Protein AF-A0A2H1EGK4-F1 (afdb_monomer_lite)

Organism: NCBI:txid1499975

Sequence (117 aa):
MVNEVEWVYFETDTTNYYWQDKEISVTVYGTIRSGMDGPIDIILTGPIGDANPAHQPRSDRPVNAVLSRCEFPEVGCFKQVIRMQKSSWPYDGKYQLTAKYGGVESKPIWFYVDTNS

Secondary structure (DSSP, 8-state):
-----EEEEEEES-SEEE-BTTEEEEEEEEEEE-SS-EEEEEEEEEEES-S-GGG--EEPPPEEEEEEE-SSTTEEEEEEEEEEETTTS-S-EEEEEEEEETTEEPPPEEEEEES--

Radius of gyration: 15.32 Å; chains: 1; bounding box: 33×26×43 Å

pLDDT: mean 86.18, std 10.37, range [47.84, 96.44]

Structure (mmCIF, N/CA/C/O backbone):
data_AF-A0A2H1EGK4-F1
#
_entry.id   AF-A0A2H1EGK4-F1
#
loop_
_atom_site.group_PDB
_atom_site.id
_atom_site.type_symbol
_atom_site.label_atom_id
_atom_site.label_alt_id
_atom_site.label_comp_id
_atom_site.label_asym_id
_atom_site.label_entity_id
_atom_site.label_seq_id
_atom_site.pdbx_PDB_ins_code
_atom_site.Cartn_x
_atom_site.Cartn_y
_atom_site.Cartn_z
_atom_site.occupancy
_atom_site.B_iso_or_equiv
_atom_site.auth_seq_id
_atom_site.auth_comp_id
_atom_site.auth_asym_id
_atom_site.auth_atom_id
_atom_site.pdbx_PDB_model_num
ATOM 1 N N . MET A 1 1 ? -17.437 10.778 25.145 1.00 47.84 1 MET A N 1
ATOM 2 C CA . MET A 1 1 ? -16.008 10.635 24.805 1.00 47.84 1 MET A CA 1
ATOM 3 C C . MET A 1 1 ? -15.923 10.657 23.296 1.00 47.84 1 MET A C 1
ATOM 5 O O . MET A 1 1 ? -16.704 9.957 22.666 1.00 47.84 1 MET A O 1
ATOM 9 N N . VAL A 1 2 ? -15.093 11.526 22.723 1.00 50.00 2 VAL A N 1
ATOM 10 C CA . VAL A 1 2 ? -14.804 11.468 21.287 1.00 50.00 2 VAL A CA 1
ATOM 11 C C . VAL A 1 2 ? -13.919 10.239 21.112 1.00 50.00 2 VAL A C 1
ATOM 13 O O . VAL A 1 2 ? -12.865 10.182 21.736 1.00 50.00 2 VAL A O 1
ATOM 16 N N . ASN A 1 3 ? -14.376 9.230 20.369 1.00 62.41 3 ASN A N 1
ATOM 17 C CA . ASN A 1 3 ? -13.499 8.129 19.979 1.00 62.41 3 ASN A CA 1
ATOM 18 C C . ASN A 1 3 ? -12.451 8.736 19.047 1.00 62.41 3 ASN A C 1
ATOM 20 O O . ASN A 1 3 ? -12.769 9.106 17.917 1.00 62.41 3 ASN A O 1
ATOM 24 N N . GLU A 1 4 ? -11.247 8.953 19.564 1.00 79.75 4 GLU A N 1
ATOM 25 C CA . GLU A 1 4 ? -10.148 9.500 18.782 1.00 79.75 4 GLU A CA 1
ATOM 26 C C . GLU A 1 4 ? -9.801 8.504 17.673 1.00 79.75 4 GLU A C 1
ATOM 28 O O . GLU A 1 4 ? -9.613 7.313 17.928 1.00 79.75 4 GLU A O 1
ATOM 33 N N . VAL A 1 5 ? -9.808 8.992 16.432 1.00 88.38 5 VAL A N 1
ATOM 34 C CA . VAL A 1 5 ? -9.451 8.188 15.268 1.00 88.38 5 VAL A CA 1
ATOM 35 C C . VAL A 1 5 ? -7.933 8.189 15.146 1.00 88.38 5 VAL A C 1
ATOM 37 O O . VAL A 1 5 ? -7.348 9.225 14.838 1.00 88.38 5 VAL A O 1
ATOM 40 N N . GLU A 1 6 ? -7.299 7.042 15.374 1.00 92.00 6 GLU A N 1
ATOM 41 C CA . GLU A 1 6 ? -5.838 6.919 15.410 1.00 92.00 6 GLU A CA 1
ATOM 42 C C . GLU A 1 6 ? -5.367 5.667 14.664 1.00 92.00 6 GLU A C 1
ATOM 44 O O . GLU A 1 6 ? -5.812 4.550 14.941 1.00 92.00 6 GLU A O 1
ATOM 49 N N . TRP A 1 7 ? -4.427 5.839 13.735 1.00 93.06 7 TRP A N 1
ATOM 50 C CA . TRP A 1 7 ? -3.754 4.722 13.075 1.00 93.06 7 TRP A CA 1
ATOM 51 C C . TRP A 1 7 ? -2.827 3.998 14.050 1.00 93.06 7 TRP A C 1
ATOM 53 O O . TRP A 1 7 ? -1.879 4.586 14.564 1.00 93.06 7 TRP A O 1
ATOM 63 N N . VAL A 1 8 ? -3.075 2.705 14.257 1.00 92.38 8 VAL A N 1
ATOM 64 C CA . VAL A 1 8 ? -2.227 1.838 15.087 1.00 92.38 8 VAL A CA 1
ATOM 65 C C . VAL A 1 8 ? -1.083 1.277 14.250 1.00 92.38 8 VAL A C 1
ATOM 67 O O . VAL A 1 8 ? 0.074 1.353 14.655 1.00 92.38 8 VAL A O 1
ATOM 70 N N . TYR A 1 9 ? -1.401 0.745 13.067 1.00 92.56 9 TYR A N 1
ATOM 71 C CA . TYR A 1 9 ? -0.410 0.313 12.083 1.00 92.56 9 TYR A CA 1
ATOM 72 C C . TYR A 1 9 ? -0.978 0.381 10.660 1.00 92.56 9 TYR A C 1
ATOM 74 O O . TYR A 1 9 ? -2.191 0.300 10.455 1.00 92.56 9 TYR A O 1
ATOM 82 N N . PHE A 1 10 ? -0.091 0.511 9.677 1.00 96.25 10 PHE A N 1
ATOM 83 C CA . PHE A 1 10 ? -0.384 0.365 8.254 1.00 96.25 10 PHE A CA 1
ATOM 84 C C . PHE A 1 10 ? 0.885 -0.139 7.567 1.00 96.25 10 PHE A C 1
ATOM 86 O O . PHE A 1 10 ? 1.911 0.522 7.689 1.00 96.25 10 PHE A O 1
ATOM 93 N N . GLU A 1 11 ? 0.838 -1.303 6.919 1.00 96.44 11 GLU A N 1
ATOM 94 C CA . GLU A 1 11 ? 2.011 -1.992 6.355 1.00 96.44 11 GLU A CA 1
ATOM 95 C C . GLU A 1 11 ? 1.654 -2.829 5.116 1.00 96.44 11 GLU A C 1
ATOM 97 O O . GLU A 1 11 ? 0.483 -3.021 4.780 1.00 96.44 11 GLU A O 1
ATOM 102 N N . THR A 1 12 ? 2.683 -3.337 4.439 1.00 96.38 12 THR A N 1
ATOM 103 C CA . THR A 1 12 ? 2.597 -4.294 3.329 1.00 96.38 12 THR A CA 1
ATOM 104 C C . THR A 1 12 ? 3.081 -5.687 3.741 1.00 96.38 12 THR A C 1
ATOM 106 O O . THR A 1 12 ? 3.808 -5.822 4.720 1.00 96.38 12 THR A O 1
ATOM 109 N N . ASP A 1 13 ? 2.734 -6.735 2.985 1.00 95.31 13 ASP A N 1
ATOM 110 C CA . ASP A 1 13 ? 3.240 -8.101 3.215 1.00 95.31 13 ASP A CA 1
ATOM 111 C C . ASP A 1 13 ? 4.757 -8.242 3.014 1.00 95.31 13 ASP A C 1
ATOM 113 O O . ASP A 1 13 ? 5.399 -9.042 3.693 1.00 95.31 13 ASP A O 1
ATOM 117 N N . THR A 1 14 ? 5.342 -7.455 2.112 1.00 94.44 14 THR A N 1
ATOM 118 C CA . THR A 1 14 ? 6.796 -7.349 1.919 1.00 94.44 14 THR A CA 1
ATOM 119 C C . THR A 1 14 ? 7.195 -5.910 1.593 1.00 94.44 14 THR A C 1
ATOM 121 O O . THR A 1 14 ? 6.358 -5.081 1.224 1.00 94.44 14 THR A O 1
ATOM 124 N N . THR A 1 15 ? 8.482 -5.595 1.740 1.00 94.25 15 THR A N 1
ATOM 125 C CA . THR A 1 15 ? 9.076 -4.311 1.337 1.00 94.25 15 THR A CA 1
ATOM 126 C C . THR A 1 15 ? 9.670 -4.343 -0.068 1.00 94.25 15 THR A C 1
ATOM 128 O O . THR A 1 15 ? 9.966 -3.280 -0.607 1.00 94.25 15 THR A O 1
ATOM 131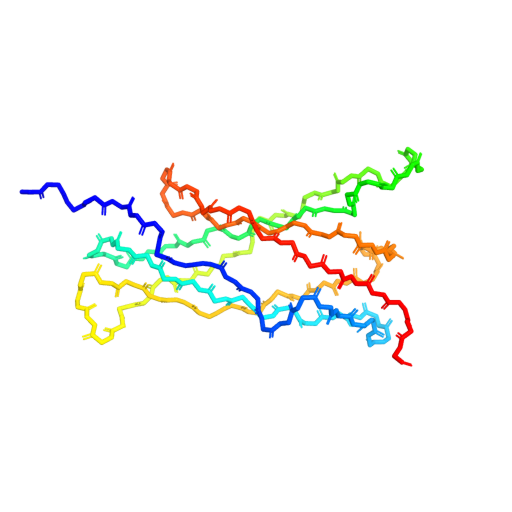 N N . ASN A 1 16 ? 9.819 -5.526 -0.672 1.00 94.94 16 ASN A N 1
ATOM 132 C CA . ASN A 1 16 ? 10.360 -5.705 -2.020 1.00 94.94 16 ASN A CA 1
ATOM 133 C C . ASN A 1 16 ? 9.447 -6.629 -2.831 1.00 94.94 16 ASN A C 1
ATOM 135 O O . ASN A 1 16 ? 9.131 -7.735 -2.386 1.00 94.94 16 ASN A O 1
ATOM 139 N N . TYR A 1 17 ? 9.052 -6.167 -4.014 1.00 93.19 17 TYR A N 1
ATOM 140 C CA . TYR A 1 17 ? 8.243 -6.894 -4.986 1.00 93.19 17 TYR A CA 1
ATOM 141 C C . TYR A 1 17 ? 9.009 -7.035 -6.291 1.00 93.19 17 TYR A C 1
ATOM 143 O O . TYR A 1 17 ? 9.843 -6.201 -6.635 1.00 93.19 17 TYR A O 1
ATOM 15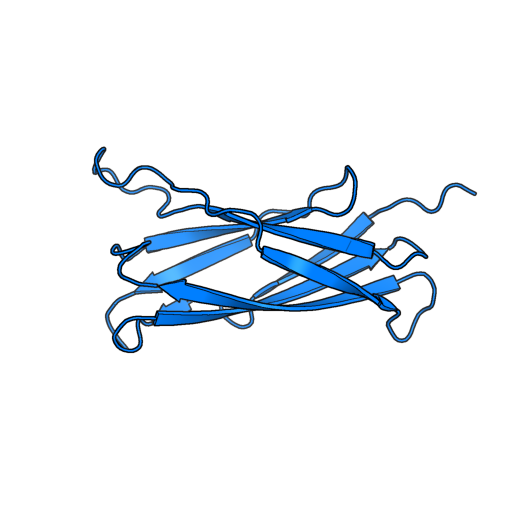1 N N . TYR A 1 18 ? 8.650 -8.061 -7.050 1.00 90.94 18 TYR A N 1
ATOM 152 C CA . TYR A 1 18 ? 9.233 -8.322 -8.355 1.00 90.94 18 TYR A CA 1
ATOM 153 C C . TYR A 1 18 ? 8.128 -8.401 -9.389 1.00 90.94 18 TYR A C 1
ATOM 155 O O . TYR A 1 18 ? 7.131 -9.090 -9.160 1.00 90.94 18 TYR A O 1
ATOM 163 N N . TRP A 1 19 ? 8.294 -7.707 -10.514 1.00 88.12 19 TRP A N 1
ATOM 164 C CA . TRP A 1 19 ? 7.344 -7.794 -11.620 1.00 88.12 19 TRP A CA 1
ATOM 165 C C . TRP A 1 19 ? 7.175 -9.246 -12.078 1.00 88.12 19 TRP A C 1
ATOM 167 O O . TRP A 1 19 ? 8.107 -9.848 -12.604 1.00 88.12 19 TRP A O 1
ATOM 177 N N . GLN A 1 20 ? 5.965 -9.787 -11.926 1.00 78.69 20 GLN A N 1
ATOM 178 C CA . GLN A 1 20 ? 5.574 -11.075 -12.493 1.00 78.69 20 GLN A CA 1
ATOM 179 C C . GLN A 1 20 ? 4.859 -10.787 -13.817 1.00 78.69 20 GLN A C 1
ATOM 181 O O . GLN A 1 20 ? 3.676 -10.448 -13.859 1.00 78.69 20 GLN A O 1
ATOM 186 N N . ASP A 1 21 ? 5.613 -10.820 -14.915 1.00 83.19 21 ASP A N 1
ATOM 187 C CA . ASP A 1 21 ? 5.168 -10.416 -16.253 1.00 83.19 21 ASP A CA 1
ATOM 188 C C . ASP A 1 21 ? 4.678 -8.955 -16.338 1.00 83.19 21 ASP A C 1
ATOM 190 O O . ASP A 1 21 ? 5.463 -8.023 -16.546 1.00 83.19 21 ASP A O 1
ATOM 194 N N . LYS A 1 22 ? 3.357 -8.759 -16.244 1.00 88.75 22 LYS A N 1
ATOM 195 C CA . LYS A 1 22 ? 2.663 -7.484 -16.478 1.00 88.75 22 LYS A CA 1
ATOM 196 C C . LYS A 1 22 ? 2.108 -6.862 -15.204 1.00 88.75 22 LYS A C 1
ATOM 198 O O . LYS A 1 22 ? 1.687 -5.708 -15.263 1.00 88.75 22 LYS A O 1
ATOM 203 N N . GLU A 1 23 ? 2.098 -7.577 -14.082 1.00 91.12 23 GLU A N 1
ATOM 204 C CA . GLU A 1 23 ? 1.520 -7.075 -12.839 1.00 91.12 23 GLU A CA 1
ATOM 205 C C . GLU A 1 23 ? 2.267 -7.544 -11.587 1.00 91.12 23 GLU A C 1
ATOM 207 O O . GLU A 1 23 ? 3.012 -8.521 -11.604 1.00 91.12 23 GLU A O 1
ATOM 212 N N . ILE A 1 24 ? 2.050 -6.827 -10.487 1.00 92.31 24 ILE A N 1
ATOM 213 C CA . ILE A 1 24 ? 2.325 -7.311 -9.133 1.00 92.31 24 ILE A CA 1
ATOM 214 C C . ILE A 1 24 ? 1.078 -7.152 -8.272 1.00 92.31 24 ILE A C 1
ATOM 216 O O . ILE A 1 24 ? 0.231 -6.288 -8.523 1.00 92.31 24 ILE A O 1
ATOM 220 N N . SER A 1 25 ? 0.988 -7.974 -7.231 1.00 93.06 25 SER A N 1
ATOM 221 C CA . SER A 1 25 ? -0.013 -7.838 -6.176 1.00 93.06 25 SER A CA 1
ATOM 222 C C . SER A 1 25 ? 0.672 -7.406 -4.888 1.00 93.06 25 SER A C 1
ATOM 224 O O . SER A 1 25 ? 1.483 -8.146 -4.343 1.00 93.06 25 SER A O 1
ATOM 226 N N . VAL A 1 26 ? 0.328 -6.214 -4.412 1.00 93.69 26 VAL A N 1
ATOM 227 C CA . VAL A 1 26 ? 0.792 -5.651 -3.142 1.00 93.69 26 VAL A CA 1
ATOM 228 C C . VAL A 1 26 ? -0.316 -5.852 -2.120 1.00 93.69 26 VAL A C 1
ATOM 230 O O . VAL A 1 26 ? -1.423 -5.339 -2.306 1.00 93.69 26 VAL A O 1
ATOM 233 N N . THR A 1 27 ? -0.060 -6.609 -1.055 1.00 96.06 27 THR A N 1
ATOM 234 C CA . THR A 1 27 ? -1.057 -6.804 -0.000 1.00 96.06 27 THR A CA 1
ATOM 235 C C . THR A 1 27 ? -0.796 -5.817 1.119 1.00 96.06 27 THR A C 1
ATOM 237 O O . THR A 1 27 ? 0.262 -5.828 1.735 1.00 96.06 27 THR A O 1
ATOM 240 N N . VAL A 1 28 ? -1.779 -4.976 1.411 1.00 96.12 28 VAL A N 1
ATOM 241 C CA . VAL A 1 28 ? -1.718 -3.998 2.496 1.00 96.12 28 VAL A CA 1
ATOM 242 C C . VAL A 1 28 ? -2.630 -4.400 3.643 1.00 96.12 28 VAL A C 1
ATOM 244 O O . VAL A 1 28 ? -3.730 -4.926 3.441 1.00 96.12 28 VAL A O 1
ATOM 247 N N . TYR A 1 29 ? -2.170 -4.102 4.848 1.00 95.50 29 TYR A N 1
ATOM 248 C CA . TYR A 1 29 ? -2.876 -4.328 6.098 1.00 95.50 29 TYR A CA 1
ATOM 249 C C . TYR A 1 29 ? -2.869 -3.039 6.895 1.00 95.50 29 TYR A C 1
ATOM 251 O O . TYR A 1 29 ? -1.887 -2.296 6.887 1.00 95.50 29 TYR A O 1
ATOM 259 N N . GLY A 1 30 ? -3.939 -2.790 7.631 1.00 95.06 30 GLY A N 1
ATOM 260 C CA . GLY A 1 30 ? -3.949 -1.682 8.564 1.00 95.06 30 GLY A CA 1
ATOM 261 C C . GLY A 1 30 ? -4.910 -1.913 9.703 1.00 95.06 30 GLY A C 1
ATOM 262 O O . GLY A 1 30 ? -5.923 -2.603 9.560 1.00 95.06 30 GLY A O 1
ATOM 263 N N . THR A 1 31 ? -4.585 -1.286 10.824 1.00 94.00 31 THR A N 1
ATOM 264 C CA . THR A 1 31 ? -5.440 -1.219 11.998 1.00 94.00 31 THR A CA 1
ATOM 265 C C . THR A 1 31 ? -5.547 0.209 12.486 1.00 94.00 31 THR A C 1
ATOM 267 O O . THR A 1 31 ? -4.561 0.945 12.565 1.00 94.00 31 THR A O 1
ATOM 270 N N . ILE A 1 32 ? -6.768 0.579 12.847 1.00 93.00 32 ILE A N 1
ATOM 271 C CA . ILE A 1 32 ? -7.131 1.916 13.287 1.00 93.00 32 ILE A CA 1
ATOM 272 C C . ILE A 1 32 ? -8.043 1.812 14.509 1.00 93.00 32 ILE A C 1
ATOM 274 O O . ILE A 1 32 ? -8.939 0.968 14.570 1.00 93.00 32 ILE A O 1
ATOM 278 N N . ARG A 1 33 ? -7.824 2.676 15.495 1.00 91.81 33 ARG A N 1
ATOM 279 C CA . ARG A 1 33 ? -8.799 2.942 16.552 1.00 91.81 33 ARG A CA 1
ATOM 280 C C . ARG A 1 33 ? -9.825 3.897 15.971 1.00 91.81 33 ARG A C 1
ATOM 282 O O . ARG A 1 33 ? -9.461 4.995 15.582 1.00 91.81 33 ARG A O 1
ATOM 289 N N . SER A 1 34 ? -11.079 3.481 15.850 1.00 85.25 34 SER A N 1
ATOM 290 C CA . SER A 1 34 ? -12.163 4.347 15.347 1.00 85.25 34 SER A CA 1
ATOM 291 C C . SER A 1 34 ? -13.510 4.062 16.018 1.00 85.25 34 SER A C 1
ATOM 293 O O . SER A 1 34 ? -14.393 4.921 16.020 1.00 85.25 34 SER A O 1
ATOM 295 N N . GLY A 1 35 ? -13.692 2.855 16.573 1.00 75.69 35 GLY A N 1
ATOM 296 C CA . GLY A 1 35 ? -14.971 2.363 17.095 1.00 75.69 35 GLY A CA 1
ATOM 297 C C . GLY A 1 35 ? -16.099 2.251 16.059 1.00 75.69 35 GLY A C 1
ATOM 298 O O . GLY A 1 35 ? -17.246 2.008 16.440 1.00 75.69 35 GLY A O 1
ATOM 299 N N . MET A 1 36 ? -15.809 2.448 14.769 1.00 77.19 36 MET A N 1
ATOM 300 C CA . MET A 1 36 ? -16.789 2.473 13.679 1.00 77.19 36 MET A CA 1
ATOM 301 C C . MET A 1 36 ? -16.211 1.845 12.415 1.00 77.19 36 MET A C 1
ATOM 303 O O . MET A 1 36 ? -15.042 2.053 12.108 1.00 77.19 36 MET A O 1
ATOM 307 N N . ASP A 1 37 ? -17.054 1.151 11.659 1.00 84.56 37 ASP A N 1
ATOM 308 C CA . ASP A 1 37 ? -16.708 0.649 10.330 1.00 84.56 37 ASP A CA 1
ATOM 309 C C . ASP A 1 37 ? -16.836 1.768 9.286 1.00 84.56 37 ASP A C 1
ATOM 311 O O . ASP A 1 37 ? -17.595 2.725 9.467 1.00 84.56 37 ASP A O 1
ATOM 315 N N . GLY A 1 38 ? -16.128 1.641 8.165 1.00 87.75 38 GLY A N 1
ATOM 316 C CA . GLY A 1 38 ? -16.224 2.619 7.086 1.00 87.75 38 GLY A CA 1
ATOM 317 C C . GLY A 1 38 ? -15.192 2.436 5.974 1.00 87.75 38 GLY A C 1
ATOM 318 O O . GLY A 1 38 ? -14.335 1.553 6.054 1.00 87.75 38 GLY A O 1
ATOM 319 N N . PRO A 1 39 ? -15.287 3.253 4.914 1.00 92.44 39 PRO A N 1
ATOM 320 C CA . PRO A 1 39 ? -14.371 3.191 3.786 1.00 92.44 39 PRO A CA 1
ATOM 321 C C . PRO A 1 39 ? -12.990 3.743 4.153 1.00 92.44 39 PRO A C 1
ATOM 323 O O . PRO A 1 39 ? -12.869 4.708 4.908 1.00 92.44 39 PRO A O 1
ATOM 326 N N . ILE A 1 40 ? -11.961 3.137 3.571 1.00 94.12 40 ILE A N 1
ATOM 327 C CA . ILE A 1 40 ? -10.567 3.565 3.656 1.00 94.12 40 ILE A CA 1
ATOM 328 C C . ILE A 1 40 ? -10.070 3.794 2.238 1.00 94.12 40 ILE A C 1
ATOM 330 O O . ILE A 1 40 ? -10.144 2.894 1.403 1.00 94.12 40 ILE A O 1
ATOM 334 N N . ASP A 1 41 ? -9.510 4.968 1.995 1.00 94.88 41 ASP A N 1
ATOM 335 C CA . ASP A 1 41 ? -8.861 5.288 0.733 1.00 94.88 41 ASP A CA 1
ATOM 336 C C . ASP A 1 41 ? -7.378 4.929 0.837 1.00 94.88 41 ASP A C 1
ATOM 338 O O . ASP A 1 41 ? -6.671 5.449 1.703 1.00 94.88 41 ASP A O 1
ATOM 342 N N . ILE A 1 42 ? -6.890 4.051 -0.040 1.00 94.62 42 ILE A N 1
ATOM 343 C CA . ILE A 1 42 ? -5.470 3.700 -0.108 1.00 94.62 42 ILE A CA 1
ATOM 344 C C . ILE A 1 42 ? -4.849 4.351 -1.334 1.00 94.62 42 ILE A C 1
ATOM 346 O O . ILE A 1 42 ? -5.238 4.081 -2.469 1.00 94.62 42 ILE A O 1
ATOM 350 N N . ILE A 1 43 ? -3.879 5.222 -1.093 1.00 93.00 43 ILE A N 1
ATOM 351 C CA . ILE A 1 43 ? -3.254 6.073 -2.098 1.00 93.00 43 ILE A CA 1
ATOM 352 C C . ILE A 1 43 ? -1.856 5.535 -2.371 1.00 93.00 43 ILE A C 1
ATOM 354 O O . ILE A 1 43 ? -1.019 5.498 -1.470 1.00 93.00 43 ILE A O 1
ATOM 358 N N . LEU A 1 44 ? -1.615 5.134 -3.617 1.00 92.06 44 LEU A N 1
ATOM 359 C CA . LEU A 1 44 ? -0.312 4.712 -4.119 1.00 92.06 44 LEU A CA 1
ATOM 360 C C . LEU A 1 44 ? 0.328 5.854 -4.909 1.00 92.06 44 LEU A C 1
ATOM 362 O O . LEU A 1 44 ? -0.327 6.436 -5.776 1.00 92.06 44 LEU A O 1
ATOM 366 N N . THR A 1 45 ? 1.606 6.125 -4.645 1.00 89.69 45 THR A N 1
ATOM 367 C CA . THR A 1 45 ? 2.393 7.162 -5.321 1.00 89.69 45 THR A CA 1
ATOM 368 C C . THR A 1 45 ? 3.761 6.630 -5.759 1.00 89.69 45 THR A C 1
ATOM 370 O O . THR A 1 45 ? 4.442 5.976 -4.969 1.00 89.69 45 THR A O 1
ATOM 373 N N . GLY A 1 46 ? 4.208 6.935 -6.985 1.00 87.00 46 GLY A N 1
ATOM 374 C CA . GLY A 1 46 ? 5.561 6.589 -7.455 1.00 87.00 46 GLY A CA 1
ATOM 375 C C . GLY A 1 46 ? 5.816 6.562 -8.976 1.00 87.00 46 GLY A C 1
ATOM 376 O O . GLY A 1 46 ? 4.997 7.034 -9.762 1.00 87.00 46 GLY A O 1
ATOM 377 N N . PRO A 1 47 ? 6.981 6.067 -9.419 1.00 86.06 47 PRO A N 1
ATOM 378 C CA . PRO A 1 47 ? 8.185 5.879 -8.606 1.00 86.06 47 PRO A CA 1
ATOM 379 C C . PRO A 1 47 ? 8.672 7.213 -8.003 1.00 86.06 47 PRO A C 1
ATOM 381 O O . PRO A 1 47 ? 8.439 8.288 -8.553 1.00 86.06 47 PRO A O 1
ATOM 384 N N . ILE A 1 48 ? 9.311 7.162 -6.834 1.00 84.38 48 ILE A N 1
ATOM 385 C CA . ILE A 1 48 ? 9.799 8.328 -6.083 1.00 84.38 48 ILE A CA 1
ATOM 386 C C . ILE A 1 48 ? 11.325 8.338 -6.109 1.00 84.38 48 ILE A C 1
ATOM 388 O O . ILE A 1 48 ? 11.965 7.337 -5.796 1.00 84.38 48 ILE A O 1
ATOM 392 N N . GLY A 1 49 ? 11.904 9.497 -6.431 1.00 74.31 49 GLY A N 1
ATOM 393 C CA . GLY A 1 49 ? 13.356 9.678 -6.490 1.00 74.31 49 GLY A CA 1
ATOM 394 C C . GLY A 1 49 ? 13.994 9.285 -7.824 1.00 74.31 49 GLY A C 1
ATOM 395 O O . GLY A 1 49 ? 15.219 9.246 -7.901 1.00 74.31 49 GLY A O 1
ATOM 396 N N . ASP A 1 50 ? 13.200 9.028 -8.868 1.00 69.12 50 ASP A N 1
ATOM 397 C CA . ASP A 1 50 ? 13.723 8.895 -10.228 1.00 69.12 50 ASP A CA 1
ATOM 398 C C . ASP A 1 50 ? 14.145 10.279 -10.757 1.00 69.12 50 ASP A C 1
ATOM 400 O O . ASP A 1 50 ? 13.382 11.247 -10.701 1.00 69.12 50 ASP A O 1
ATOM 404 N N . ALA A 1 51 ? 15.386 10.384 -11.237 1.00 64.00 51 ALA A N 1
ATOM 405 C CA . ALA A 1 51 ? 15.936 11.620 -11.786 1.00 64.00 51 ALA A CA 1
ATOM 406 C C . ALA A 1 51 ? 15.372 11.952 -13.177 1.00 64.00 51 ALA A C 1
ATOM 408 O O . ALA A 1 51 ? 15.569 13.068 -13.660 1.00 64.00 51 ALA A O 1
ATOM 409 N N . ASN A 1 52 ? 14.690 11.007 -13.832 1.00 71.44 52 ASN A N 1
ATOM 410 C CA . ASN A 1 52 ? 14.068 11.224 -15.126 1.00 71.44 52 ASN A CA 1
ATOM 411 C C . ASN A 1 52 ? 12.754 12.017 -14.969 1.00 71.44 52 ASN A C 1
ATOM 413 O O . ASN A 1 52 ? 11.767 11.483 -14.457 1.00 71.44 52 ASN A O 1
ATOM 417 N N . PRO A 1 53 ? 12.669 13.260 -15.483 1.00 66.25 53 PRO A N 1
ATOM 418 C CA . PRO A 1 53 ? 11.462 14.082 -15.383 1.00 66.25 53 PRO A CA 1
ATOM 419 C C . PRO A 1 53 ? 10.250 13.501 -16.122 1.00 66.25 53 PRO A C 1
ATOM 421 O O . PRO A 1 53 ? 9.137 13.978 -15.921 1.00 66.25 53 PRO A O 1
ATOM 424 N N . ALA A 1 54 ? 10.441 12.502 -16.988 1.00 69.12 54 ALA A N 1
ATOM 425 C CA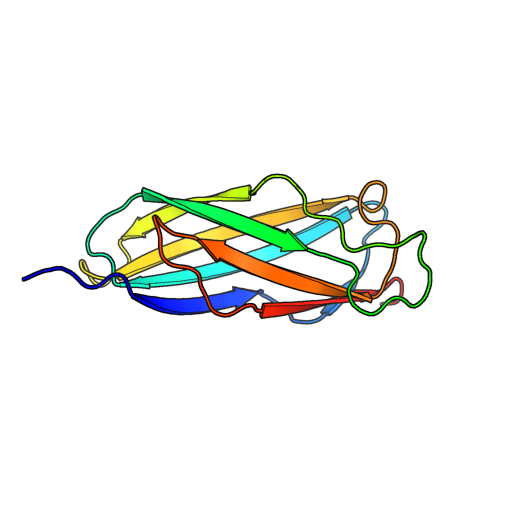 . ALA A 1 54 ? 9.346 11.771 -17.622 1.00 69.12 54 ALA A CA 1
ATOM 426 C C . ALA A 1 54 ? 8.660 10.775 -16.665 1.00 69.12 54 ALA A C 1
ATOM 428 O O . ALA A 1 54 ? 7.539 10.341 -16.934 1.00 69.12 54 ALA A O 1
ATOM 429 N N . HIS A 1 55 ? 9.313 10.413 -15.556 1.00 70.50 55 HIS A N 1
ATOM 430 C CA . HIS A 1 55 ? 8.863 9.408 -14.588 1.00 70.50 55 HIS A CA 1
ATOM 431 C C . HIS A 1 55 ? 8.354 10.068 -13.300 1.00 70.50 55 HIS A C 1
ATOM 433 O O . HIS A 1 55 ? 8.600 9.582 -12.198 1.00 70.50 55 HIS A O 1
ATOM 439 N N . GLN A 1 56 ? 7.667 11.209 -13.430 1.00 70.62 56 GLN A N 1
ATOM 440 C CA . GLN A 1 56 ? 7.100 11.899 -12.271 1.00 70.62 56 GLN A CA 1
ATOM 441 C C . GLN A 1 56 ? 6.210 10.954 -11.460 1.00 70.62 56 GLN A C 1
ATOM 443 O O . GLN A 1 56 ? 5.471 10.173 -12.074 1.00 70.62 56 GLN A O 1
ATOM 448 N N . PRO A 1 57 ? 6.228 11.065 -10.115 1.00 72.56 57 PRO A N 1
ATOM 449 C CA . PRO A 1 57 ? 5.352 10.287 -9.266 1.00 72.56 57 PRO A CA 1
ATOM 450 C C . PRO A 1 57 ? 3.908 10.433 -9.732 1.00 72.56 57 PRO A C 1
ATOM 452 O O . PRO A 1 57 ? 3.336 11.525 -9.713 1.00 72.56 57 PRO A O 1
ATOM 455 N N . ARG A 1 58 ? 3.319 9.331 -10.183 1.00 72.94 58 ARG A N 1
ATOM 456 C CA . ARG A 1 58 ? 1.887 9.266 -10.460 1.00 72.94 58 ARG A CA 1
ATOM 457 C C . ARG A 1 58 ? 1.188 8.909 -9.165 1.00 72.94 58 ARG A C 1
ATOM 459 O O . ARG A 1 58 ? 1.794 8.295 -8.294 1.00 72.94 58 ARG A O 1
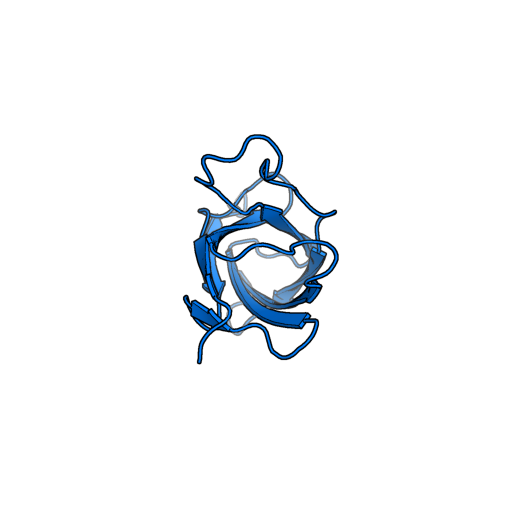ATOM 466 N N . SER A 1 59 ? -0.067 9.313 -9.037 1.00 70.25 59 SER A N 1
ATOM 467 C CA . SER A 1 59 ? -0.975 8.754 -8.047 1.00 70.25 59 SER A CA 1
ATOM 468 C C . SER A 1 59 ? -2.152 8.172 -8.809 1.00 70.25 59 SER A C 1
ATOM 470 O O . SER A 1 59 ? -2.764 8.873 -9.620 1.00 70.25 59 SER A O 1
ATOM 472 N N . ASP A 1 60 ? -2.424 6.887 -8.602 1.00 70.94 60 ASP A N 1
ATOM 473 C CA . ASP A 1 60 ? -3.671 6.309 -9.092 1.00 70.94 60 ASP A CA 1
ATOM 474 C C . ASP A 1 60 ? -4.836 6.803 -8.227 1.00 70.94 60 ASP A C 1
ATOM 476 O O . ASP A 1 60 ? -4.660 7.319 -7.119 1.00 70.94 60 ASP A O 1
ATOM 480 N N . ARG A 1 61 ? -6.061 6.636 -8.737 1.00 70.38 61 ARG A N 1
ATOM 481 C CA . ARG A 1 61 ? -7.259 6.824 -7.912 1.00 70.38 61 ARG A CA 1
ATOM 482 C C . ARG A 1 61 ? -7.140 5.964 -6.647 1.00 70.38 61 ARG A C 1
ATOM 484 O O . ARG A 1 61 ? -6.640 4.842 -6.752 1.00 70.38 61 ARG A O 1
ATOM 491 N N . PRO A 1 62 ? -7.615 6.454 -5.489 1.00 83.06 62 PRO A N 1
ATOM 492 C CA . PRO A 1 62 ? -7.562 5.680 -4.263 1.00 83.06 62 PRO A CA 1
ATOM 493 C C . PRO A 1 62 ? -8.206 4.308 -4.468 1.00 83.06 62 PRO A C 1
ATOM 495 O O . PRO A 1 62 ? -9.270 4.179 -5.082 1.00 83.06 62 PRO A O 1
ATOM 498 N N . VAL A 1 63 ? -7.522 3.278 -3.981 1.00 87.12 63 VAL A N 1
ATOM 499 C CA . VAL A 1 63 ? -8.064 1.927 -3.903 1.00 87.12 63 VAL A CA 1
ATOM 500 C C . VAL A 1 63 ? -8.868 1.850 -2.617 1.00 87.12 63 VAL A C 1
ATOM 502 O O . VAL A 1 63 ? -8.315 1.999 -1.529 1.00 87.12 63 VAL A O 1
ATOM 505 N N . ASN A 1 64 ? -10.171 1.623 -2.746 1.00 89.62 64 ASN A N 1
ATOM 506 C CA . ASN A 1 64 ? -11.058 1.567 -1.593 1.00 89.62 64 ASN A CA 1
ATOM 507 C C . ASN A 1 64 ? -10.903 0.226 -0.874 1.00 89.62 64 ASN A C 1
ATOM 509 O O . ASN A 1 64 ? -11.089 -0.833 -1.476 1.00 89.62 64 ASN A O 1
ATOM 513 N N . ALA A 1 65 ? -10.627 0.286 0.421 1.00 90.38 65 ALA A N 1
ATOM 514 C CA . ALA A 1 65 ? -10.781 -0.819 1.352 1.00 90.38 65 ALA A CA 1
ATOM 515 C C . ALA A 1 65 ? -11.950 -0.536 2.303 1.00 90.38 65 ALA A C 1
ATOM 517 O O . ALA A 1 65 ? -12.426 0.596 2.421 1.00 90.38 65 ALA A O 1
ATOM 518 N N . VAL A 1 66 ? -12.430 -1.573 2.983 1.00 89.56 66 VAL A N 1
ATOM 519 C CA . VAL A 1 66 ? -13.482 -1.443 3.994 1.00 89.56 66 VAL A CA 1
ATOM 520 C C . VAL A 1 66 ? -12.913 -1.871 5.330 1.00 89.56 66 VAL A C 1
ATOM 522 O O . VAL A 1 66 ? -12.370 -2.969 5.462 1.00 89.56 66 VAL A O 1
ATOM 525 N N . LEU A 1 67 ? -13.035 -0.986 6.312 1.00 90.31 67 LEU A N 1
ATOM 526 C CA . LEU A 1 67 ? -12.715 -1.294 7.689 1.00 90.31 67 LEU A CA 1
ATOM 527 C C . LEU A 1 67 ? -13.762 -2.255 8.251 1.00 90.31 67 LEU A C 1
ATOM 529 O O . LEU A 1 67 ? -14.962 -2.014 8.125 1.00 90.31 67 LEU A O 1
ATOM 533 N N . SER A 1 68 ? -13.291 -3.317 8.889 1.00 86.06 68 SER A N 1
ATOM 534 C CA . SER A 1 68 ? -14.115 -4.271 9.628 1.00 86.06 68 SER A CA 1
ATOM 535 C C . SER A 1 68 ? -13.630 -4.357 11.068 1.00 86.06 68 SER A C 1
ATOM 537 O O . SER A 1 68 ? -12.437 -4.192 11.323 1.00 86.06 68 SER A O 1
ATOM 539 N N . ARG A 1 69 ? -14.524 -4.618 12.022 1.00 84.50 69 ARG A N 1
ATOM 540 C CA . ARG A 1 69 ? -14.124 -4.809 13.423 1.00 84.50 69 ARG A CA 1
ATOM 541 C C . ARG A 1 69 ? -13.210 -6.023 13.587 1.00 84.50 69 ARG A C 1
ATOM 543 O O . ARG A 1 69 ? -13.519 -7.102 13.081 1.00 84.50 69 ARG A O 1
ATOM 550 N N . CYS A 1 70 ? -12.122 -5.845 14.332 1.00 83.06 70 CYS A N 1
ATOM 551 C CA . CYS A 1 70 ? -11.271 -6.950 14.771 1.00 83.06 70 CYS A CA 1
ATOM 552 C C . CYS A 1 70 ? -11.792 -7.553 16.086 1.00 83.06 70 CYS A C 1
ATOM 554 O O . CYS A 1 70 ? -12.916 -7.292 16.511 1.00 83.06 70 CYS A O 1
ATOM 556 N N . GLU A 1 71 ? -10.939 -8.326 16.764 1.00 83.38 71 GLU A N 1
ATOM 557 C CA . GLU A 1 71 ? -11.204 -8.911 18.086 1.00 83.38 71 GLU A CA 1
ATOM 558 C C . GLU A 1 71 ? -11.630 -7.876 19.144 1.00 83.38 71 GLU A C 1
ATOM 560 O O . GLU A 1 71 ? -12.424 -8.198 20.027 1.00 83.38 71 GLU A O 1
ATOM 565 N N . PHE A 1 72 ? -11.154 -6.630 19.033 1.00 83.31 72 PHE A N 1
ATOM 566 C CA . PHE A 1 72 ? -11.507 -5.535 19.936 1.00 83.31 72 PHE A CA 1
ATOM 567 C C . PHE A 1 72 ? -12.514 -4.578 19.275 1.00 83.31 72 PHE A C 1
ATOM 569 O O . PHE A 1 72 ? -12.255 -4.093 18.172 1.00 83.31 72 PHE A O 1
ATOM 576 N N . PRO A 1 73 ? -13.654 -4.264 19.919 1.00 79.75 73 PRO A N 1
ATOM 577 C CA . PRO A 1 73 ? -14.747 -3.497 19.310 1.00 79.75 73 PRO A CA 1
ATOM 578 C C . PRO A 1 73 ? -14.393 -2.043 18.955 1.00 79.75 73 PRO A C 1
ATOM 580 O O . PRO A 1 73 ? -15.055 -1.438 18.111 1.00 79.75 73 PRO A O 1
ATOM 583 N N . GLU A 1 74 ? -13.375 -1.471 19.589 1.00 87.19 74 GLU A N 1
ATOM 584 C CA . GLU A 1 74 ? -12.843 -0.134 19.327 1.00 87.19 74 GLU A CA 1
ATOM 585 C C . GLU A 1 74 ? -11.827 -0.096 18.173 1.00 87.19 74 GLU A C 1
ATOM 587 O O . GLU A 1 74 ? -11.471 0.985 17.687 1.00 87.19 74 GLU A O 1
ATOM 592 N N . VAL A 1 75 ? -11.391 -1.272 17.715 1.00 89.31 75 VAL A N 1
ATOM 593 C CA . VAL A 1 75 ? -10.322 -1.458 16.740 1.00 89.31 75 VAL A CA 1
ATOM 594 C C . VAL A 1 75 ? -10.881 -2.027 15.439 1.00 89.31 75 VAL A C 1
ATOM 596 O O . VAL A 1 75 ? -11.434 -3.126 15.393 1.00 89.31 75 VAL A O 1
ATOM 599 N N . GLY A 1 76 ? -10.692 -1.285 14.354 1.00 91.62 76 GLY A N 1
ATOM 600 C CA . GLY A 1 76 ? -10.949 -1.774 13.010 1.00 91.62 76 GLY A CA 1
ATOM 601 C C . GLY A 1 76 ? -9.674 -2.281 12.342 1.00 91.62 76 GLY A C 1
ATOM 602 O O . GLY A 1 76 ? -8.591 -1.734 12.554 1.00 91.62 76 GLY A O 1
ATOM 603 N N . CYS A 1 77 ? -9.810 -3.277 11.475 1.00 92.81 77 CYS A N 1
ATOM 604 C CA . CYS A 1 77 ? -8.766 -3.795 10.601 1.00 92.81 77 CYS A CA 1
ATOM 605 C C . CYS A 1 77 ? -9.283 -3.968 9.184 1.00 92.81 77 CYS A C 1
ATOM 607 O O . CYS A 1 77 ? -10.477 -4.152 8.930 1.00 92.81 77 CYS A O 1
ATOM 609 N N . PHE A 1 78 ? -8.339 -3.956 8.256 1.00 94.00 78 PHE A N 1
ATOM 610 C CA . PHE A 1 78 ? -8.583 -4.348 6.884 1.00 94.00 78 PHE A CA 1
ATOM 611 C C . PHE A 1 78 ? -7.371 -5.074 6.310 1.00 94.00 78 PHE A C 1
ATOM 613 O O . PHE A 1 78 ? -6.236 -4.929 6.769 1.00 94.00 78 PHE A O 1
ATOM 620 N N . LYS A 1 79 ? -7.649 -5.823 5.249 1.00 95.12 79 LYS A N 1
ATOM 621 C CA . LYS A 1 79 ? -6.671 -6.385 4.331 1.00 95.12 79 LYS A CA 1
ATOM 622 C C . LYS A 1 79 ? -7.137 -6.045 2.927 1.00 95.12 79 LYS A C 1
ATOM 624 O O . LYS A 1 79 ? -8.275 -6.354 2.579 1.00 95.12 79 LYS A O 1
ATOM 629 N N . GLN A 1 80 ? -6.273 -5.441 2.124 1.00 94.88 80 GLN A N 1
ATOM 630 C CA . GLN A 1 80 ? -6.585 -5.090 0.743 1.00 94.88 80 GLN A CA 1
ATOM 631 C C . GLN A 1 80 ? -5.447 -5.525 -0.174 1.00 94.88 80 GLN A C 1
ATOM 633 O O . GLN A 1 80 ? -4.279 -5.406 0.174 1.00 94.88 80 GLN A O 1
ATOM 638 N N . VAL A 1 81 ? -5.787 -6.032 -1.358 1.00 94.31 81 VAL A N 1
ATOM 639 C CA . VAL A 1 81 ? -4.804 -6.318 -2.409 1.00 94.31 81 VAL A CA 1
ATOM 640 C C . VAL A 1 81 ? -4.872 -5.204 -3.443 1.00 94.31 81 VAL A C 1
ATOM 642 O O . VAL A 1 81 ? -5.940 -4.921 -3.990 1.00 94.31 81 VAL A O 1
ATOM 645 N N . ILE A 1 82 ? -3.734 -4.575 -3.704 1.00 91.94 82 ILE A N 1
ATOM 646 C CA . ILE A 1 82 ? -3.546 -3.562 -4.738 1.00 91.94 82 ILE A CA 1
ATOM 647 C C . ILE A 1 82 ? -2.836 -4.238 -5.903 1.00 91.94 82 ILE A C 1
ATOM 649 O O . ILE A 1 82 ? -1.743 -4.779 -5.745 1.00 91.94 82 ILE A O 1
ATOM 653 N N . ARG A 1 83 ? -3.461 -4.223 -7.081 1.00 90.62 83 ARG A N 1
ATOM 654 C CA . ARG A 1 83 ? -2.849 -4.750 -8.303 1.00 90.62 83 ARG A CA 1
ATOM 655 C C . ARG A 1 83 ? -2.218 -3.610 -9.074 1.00 90.62 83 ARG A C 1
ATOM 657 O O . ARG A 1 83 ? -2.927 -2.734 -9.564 1.00 90.62 83 ARG A O 1
ATOM 664 N N . MET A 1 84 ? -0.900 -3.637 -9.194 1.00 88.88 84 MET A N 1
ATOM 665 C CA . MET A 1 84 ? -0.167 -2.664 -9.994 1.00 88.88 84 MET A CA 1
ATOM 666 C C . MET A 1 84 ? 0.096 -3.264 -11.366 1.00 88.88 84 MET A C 1
ATOM 668 O O . MET A 1 84 ? 0.609 -4.373 -11.466 1.00 88.88 84 MET A O 1
ATOM 672 N N . GLN A 1 85 ? -0.254 -2.530 -12.421 1.00 88.31 85 GLN A N 1
ATOM 673 C CA . GLN A 1 85 ? 0.037 -2.918 -13.800 1.00 88.31 85 GLN A CA 1
ATOM 674 C C . GLN A 1 85 ? 1.320 -2.235 -14.266 1.00 88.31 85 GLN A C 1
ATOM 676 O O . GLN A 1 85 ? 1.433 -1.007 -14.192 1.00 88.31 85 GLN A O 1
ATOM 681 N N . LYS A 1 86 ? 2.237 -3.008 -14.848 1.00 86.06 86 LYS A N 1
ATOM 682 C CA . LYS A 1 86 ? 3.488 -2.508 -15.428 1.00 86.06 86 LYS A CA 1
ATOM 683 C C . LYS A 1 86 ? 3.236 -1.502 -16.552 1.00 86.06 86 LYS A C 1
ATOM 685 O O . LYS A 1 86 ? 4.031 -0.608 -16.765 1.00 86.06 86 LYS A O 1
ATOM 690 N N . SER A 1 87 ? 2.107 -1.571 -17.260 1.00 84.06 87 SER A N 1
ATOM 691 C CA . SER A 1 87 ? 1.760 -0.558 -18.271 1.00 84.06 87 SER A CA 1
ATOM 692 C C . SER A 1 87 ? 1.484 0.830 -17.682 1.00 84.06 87 SER A C 1
ATOM 694 O O . SER A 1 87 ? 1.701 1.835 -18.355 1.00 84.06 87 SER A O 1
ATOM 696 N N . SER A 1 88 ? 0.980 0.887 -16.447 1.00 81.44 88 SER A N 1
ATOM 697 C CA . SER A 1 88 ? 0.658 2.137 -15.746 1.00 81.44 88 SER A CA 1
ATOM 698 C C . SER A 1 88 ? 1.854 2.653 -14.947 1.00 81.44 88 SER A C 1
ATOM 700 O O . SER A 1 88 ? 2.076 3.866 -14.884 1.00 81.44 88 SER A O 1
ATOM 702 N N . TRP A 1 89 ? 2.648 1.718 -14.417 1.00 82.19 89 TRP A N 1
ATOM 703 C CA . TRP A 1 89 ? 3.827 1.944 -13.584 1.00 82.19 89 TRP A CA 1
ATOM 704 C C . TRP A 1 89 ? 5.027 1.162 -14.151 1.00 82.19 89 TRP A C 1
ATOM 706 O O . TRP A 1 89 ? 5.419 0.143 -13.592 1.00 82.19 89 TRP A O 1
ATOM 716 N N . PRO A 1 90 ? 5.588 1.574 -15.303 1.00 72.00 90 PRO A N 1
ATOM 717 C CA . PRO A 1 90 ? 6.543 0.750 -16.056 1.00 72.00 90 PRO A CA 1
ATOM 718 C C . PRO A 1 90 ? 7.960 0.724 -15.492 1.00 72.00 90 PRO A C 1
ATOM 720 O O . PRO A 1 90 ? 8.825 0.071 -16.075 1.00 72.00 90 PRO A O 1
ATOM 723 N N . TYR A 1 91 ? 8.206 1.435 -14.397 1.00 76.44 91 TYR A N 1
ATOM 724 C CA . TYR A 1 91 ? 9.542 1.689 -13.887 1.00 76.44 91 TYR A CA 1
ATOM 725 C C . TYR A 1 91 ? 9.761 0.996 -12.552 1.00 76.44 91 TYR A C 1
ATOM 727 O O . TYR A 1 91 ? 8.889 0.995 -11.679 1.00 76.44 91 TYR A O 1
ATOM 735 N N . ASP A 1 92 ? 10.954 0.445 -12.399 1.00 84.00 92 ASP A N 1
ATOM 736 C CA . ASP A 1 92 ? 11.420 -0.071 -11.124 1.00 84.00 92 ASP A CA 1
ATOM 737 C C . ASP A 1 92 ? 11.740 1.092 -10.186 1.00 84.00 92 ASP A C 1
ATOM 739 O O . ASP A 1 92 ? 12.085 2.195 -10.624 1.00 84.00 92 ASP A O 1
ATOM 743 N N . GLY A 1 93 ? 11.617 0.855 -8.886 1.00 88.06 93 GLY A N 1
ATOM 744 C CA . GLY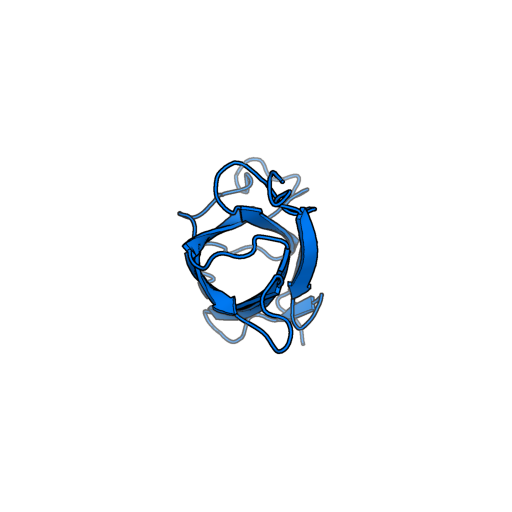 A 1 93 ? 12.003 1.841 -7.891 1.00 88.06 93 GLY A CA 1
ATOM 745 C C . GLY A 1 93 ? 11.107 1.872 -6.670 1.00 88.06 93 GLY A C 1
ATOM 746 O O . GLY A 1 93 ? 10.414 0.914 -6.335 1.00 88.06 93 GLY A O 1
ATOM 747 N N . LYS A 1 94 ? 11.178 3.002 -5.969 1.00 91.38 94 LYS A N 1
ATOM 748 C CA . LYS A 1 94 ? 10.541 3.202 -4.672 1.00 91.38 94 LYS A CA 1
ATOM 749 C C . LYS A 1 94 ? 9.130 3.753 -4.831 1.00 91.38 94 LYS A C 1
ATOM 751 O O . LYS A 1 94 ? 8.936 4.790 -5.458 1.00 91.38 94 LYS A O 1
ATOM 756 N N . TYR A 1 95 ? 8.169 3.118 -4.184 1.00 91.81 95 TYR A N 1
ATOM 757 C CA . TYR A 1 95 ? 6.767 3.515 -4.151 1.00 91.81 95 TYR A CA 1
ATOM 758 C C . TYR A 1 95 ? 6.349 3.855 -2.722 1.00 91.81 95 TYR A C 1
ATOM 760 O O . TYR A 1 95 ? 6.915 3.334 -1.758 1.00 91.81 95 TYR A O 1
ATOM 768 N N . GLN A 1 96 ? 5.365 4.741 -2.585 1.00 93.25 96 GLN A N 1
ATOM 769 C CA . GLN A 1 96 ? 4.773 5.140 -1.311 1.00 93.25 96 GLN A CA 1
ATOM 770 C C . GLN A 1 96 ? 3.302 4.739 -1.267 1.00 93.25 96 GLN A C 1
ATOM 772 O O . GLN A 1 96 ? 2.567 4.986 -2.222 1.00 93.25 96 GLN A O 1
ATOM 777 N N . LEU A 1 97 ? 2.862 4.201 -0.132 1.00 94.62 97 LEU A N 1
ATOM 778 C CA . LEU A 1 97 ? 1.448 4.032 0.190 1.00 94.62 97 LEU A CA 1
ATOM 779 C C . LEU A 1 97 ? 1.074 4.871 1.406 1.00 94.62 97 LEU A C 1
ATOM 781 O O . LEU A 1 97 ? 1.810 4.913 2.393 1.00 94.62 97 LEU A O 1
ATOM 785 N N . THR A 1 98 ? -0.111 5.466 1.353 1.00 95.25 98 THR A N 1
ATOM 786 C CA . THR A 1 98 ? -0.769 6.105 2.497 1.00 95.25 98 THR A CA 1
ATOM 787 C C . THR A 1 98 ? -2.212 5.616 2.559 1.00 95.25 98 THR A C 1
ATOM 789 O O . THR A 1 98 ? -2.862 5.492 1.522 1.00 95.25 98 THR A O 1
ATOM 792 N N . ALA A 1 99 ? -2.728 5.350 3.755 1.00 95.44 99 ALA A N 1
ATOM 793 C CA . ALA A 1 99 ? -4.139 5.054 3.964 1.00 95.44 99 ALA A CA 1
ATOM 794 C C . ALA A 1 99 ? -4.842 6.238 4.633 1.00 95.44 99 ALA A C 1
ATOM 796 O O . ALA A 1 99 ? -4.276 6.906 5.498 1.00 95.44 99 ALA A O 1
ATOM 797 N N . LYS A 1 100 ? -6.090 6.492 4.247 1.00 94.50 100 LYS A N 1
ATOM 798 C CA . LYS A 1 100 ? -6.910 7.576 4.783 1.00 94.50 100 LYS A CA 1
ATOM 799 C C . LYS A 1 100 ? -8.263 7.048 5.222 1.00 94.50 100 LYS A C 1
ATOM 801 O O . LYS A 1 100 ? -8.960 6.389 4.458 1.00 94.50 100 LYS A O 1
ATOM 806 N N . TYR A 1 101 ? -8.640 7.373 6.452 1.00 93.12 101 TYR A N 1
ATOM 807 C CA . TYR A 1 101 ? -9.953 7.066 7.007 1.00 93.12 101 TYR A CA 1
ATOM 808 C C . TYR A 1 101 ? -10.578 8.356 7.537 1.00 93.12 101 TYR A C 1
ATOM 810 O O . TYR A 1 101 ? -10.065 8.987 8.467 1.00 93.12 101 TYR A O 1
ATOM 818 N N . GLY A 1 102 ? -11.663 8.797 6.896 1.00 87.00 102 GLY A N 1
ATOM 819 C CA . GLY A 1 102 ? -12.223 10.127 7.128 1.00 87.00 102 GLY A CA 1
ATOM 820 C C . GLY A 1 102 ? -11.192 11.230 6.852 1.00 87.00 102 GLY A C 1
ATOM 821 O O . GLY A 1 102 ? -10.700 11.371 5.733 1.00 87.00 102 GLY A O 1
ATOM 822 N N . GLY A 1 103 ? -10.869 12.027 7.874 1.00 88.31 103 GLY A N 1
ATOM 823 C CA . GLY A 1 103 ? -9.871 13.102 7.802 1.00 88.31 103 GLY A CA 1
ATOM 824 C C . GLY A 1 103 ? -8.464 12.720 8.275 1.00 88.31 103 GLY A C 1
ATOM 825 O O . GLY A 1 103 ? -7.601 13.593 8.294 1.00 88.31 103 GLY A O 1
ATOM 826 N N . VAL A 1 104 ? -8.232 11.465 8.680 1.00 92.25 104 VAL A N 1
ATOM 827 C CA . VAL A 1 104 ? -6.983 11.034 9.330 1.00 92.25 104 VAL A CA 1
ATOM 828 C C . VAL A 1 104 ? -6.168 10.136 8.400 1.00 92.25 104 VAL A C 1
ATOM 830 O O . VAL A 1 104 ? -6.655 9.111 7.915 1.00 92.25 104 VAL A O 1
ATOM 833 N N . GLU A 1 105 ? -4.910 10.507 8.178 1.00 94.81 105 GLU A N 1
ATOM 834 C CA . GLU A 1 105 ? -3.965 9.783 7.323 1.00 94.81 105 GLU A CA 1
ATOM 835 C C . GLU A 1 105 ? -3.002 8.926 8.150 1.00 94.81 105 GLU A C 1
ATOM 837 O O . GLU A 1 105 ? -2.596 9.297 9.254 1.00 94.81 105 GLU A O 1
ATOM 842 N N . SER A 1 106 ? -2.645 7.760 7.614 1.00 95.69 106 SER A N 1
ATOM 843 C CA . SER A 1 106 ? -1.624 6.895 8.190 1.00 95.69 106 SER A CA 1
ATOM 844 C C . SER A 1 106 ? -0.242 7.518 8.019 1.00 95.69 106 SER A C 1
ATOM 846 O O . SER A 1 106 ? -0.020 8.395 7.180 1.00 95.69 106 SER A O 1
ATOM 848 N N . LYS A 1 107 ? 0.749 6.992 8.744 1.00 95.56 107 LYS A N 1
ATOM 849 C CA . LYS A 1 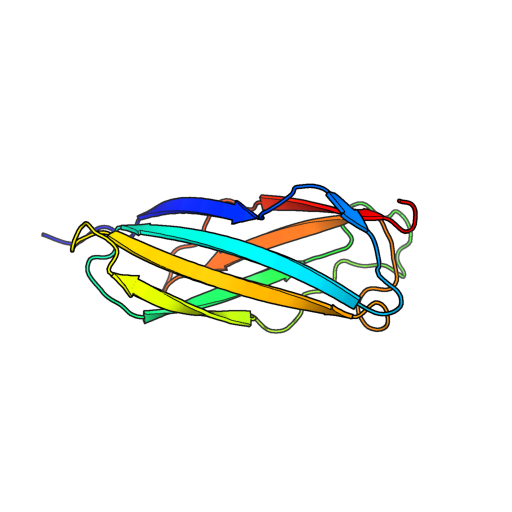107 ? 2.139 7.196 8.323 1.00 95.56 107 LYS A CA 1
ATOM 850 C C . LYS A 1 107 ? 2.335 6.582 6.928 1.00 95.56 107 LYS A C 1
ATOM 852 O O . LYS A 1 107 ? 1.747 5.529 6.655 1.00 95.56 107 LYS A O 1
ATOM 857 N N . PRO A 1 108 ? 3.133 7.217 6.053 1.00 94.50 108 PRO A N 1
ATOM 858 C CA . PRO A 1 108 ? 3.447 6.643 4.758 1.00 94.50 108 PRO A CA 1
ATOM 859 C C . PRO A 1 108 ? 4.348 5.423 4.940 1.00 94.50 108 PRO A C 1
ATOM 861 O O . PRO A 1 108 ? 5.303 5.459 5.722 1.00 94.50 108 PRO A O 1
ATOM 864 N N . ILE A 1 109 ? 4.078 4.376 4.173 1.00 95.50 109 ILE A N 1
ATOM 865 C CA . ILE A 1 109 ? 4.978 3.232 4.028 1.00 95.50 109 ILE A CA 1
ATOM 866 C C . ILE A 1 109 ? 5.613 3.238 2.652 1.00 95.50 109 ILE A C 1
ATOM 868 O O . ILE A 1 109 ? 5.075 3.805 1.701 1.00 95.50 109 ILE A O 1
ATOM 872 N N . TRP A 1 110 ? 6.767 2.590 2.560 1.00 94.25 110 TRP A N 1
ATOM 873 C CA . TRP A 1 110 ? 7.575 2.560 1.356 1.00 94.25 110 TRP A CA 1
ATOM 874 C C . TRP A 1 110 ? 7.901 1.125 0.991 1.00 94.25 110 TRP A C 1
ATOM 876 O O . TRP A 1 110 ? 8.292 0.345 1.858 1.00 94.25 110 TRP A O 1
ATOM 886 N N . PHE A 1 111 ? 7.796 0.807 -0.290 1.00 94.00 111 PHE A N 1
ATOM 887 C CA . PHE A 1 111 ? 8.222 -0.477 -0.830 1.00 94.00 111 PHE A CA 1
ATOM 888 C C . PHE A 1 111 ? 8.929 -0.274 -2.166 1.00 94.00 111 PHE A C 1
ATOM 890 O O . PHE A 1 111 ? 8.838 0.795 -2.774 1.00 94.00 111 PHE A O 1
ATOM 897 N N . TYR A 1 112 ? 9.650 -1.294 -2.603 1.00 92.62 112 TYR A N 1
ATOM 898 C CA . TYR A 1 112 ? 10.398 -1.298 -3.850 1.00 92.62 112 TYR A CA 1
ATOM 899 C C . TYR A 1 112 ? 9.804 -2.322 -4.805 1.00 92.62 112 TYR A C 1
ATOM 901 O O . TYR A 1 112 ? 9.331 -3.378 -4.377 1.00 92.62 112 TYR A O 1
ATOM 909 N N . VAL A 1 113 ? 9.809 -1.994 -6.092 1.00 91.50 113 VAL A N 1
ATOM 910 C CA . VAL A 1 113 ? 9.457 -2.927 -7.161 1.00 91.50 113 VAL A CA 1
ATOM 911 C C . VAL A 1 113 ? 10.628 -3.008 -8.119 1.00 91.50 113 VAL A C 1
ATOM 913 O O . VAL A 1 113 ? 11.030 -1.977 -8.651 1.00 91.50 113 VAL A O 1
ATOM 916 N N . ASP A 1 114 ? 11.132 -4.217 -8.344 1.00 88.00 114 ASP A N 1
ATOM 917 C CA . ASP A 1 114 ? 12.256 -4.491 -9.235 1.00 88.00 114 ASP A CA 1
ATOM 918 C C . ASP A 1 114 ? 11.873 -5.486 -10.344 1.00 88.00 114 ASP A C 1
ATOM 920 O O . ASP A 1 114 ? 10.880 -6.218 -10.267 1.00 88.00 114 ASP A O 1
ATOM 924 N N . THR A 1 115 ? 12.685 -5.543 -11.399 1.00 76.81 115 THR A N 1
ATOM 925 C CA . THR A 1 115 ? 12.534 -6.508 -12.501 1.00 76.81 115 THR A CA 1
ATOM 926 C C . THR A 1 115 ? 13.228 -7.853 -12.281 1.00 76.81 115 THR A C 1
ATOM 928 O O . THR A 1 115 ? 12.943 -8.783 -13.034 1.00 76.81 115 THR A O 1
ATOM 931 N N . ASN A 1 116 ? 14.101 -7.993 -11.275 1.00 62.31 116 ASN A N 1
ATOM 932 C CA . ASN A 1 116 ? 14.943 -9.183 -11.099 1.00 62.31 116 ASN A CA 1
ATOM 933 C C . ASN A 1 116 ? 14.633 -9.929 -9.797 1.00 62.31 116 ASN A C 1
ATOM 935 O O . ASN A 1 116 ? 14.960 -9.419 -8.730 1.00 62.31 116 ASN A O 1
ATOM 939 N N . SER A 1 117 ? 14.082 -11.143 -9.894 1.00 55.19 117 SER A N 1
ATOM 940 C CA . SER A 1 117 ? 14.123 -12.152 -8.821 1.00 55.19 117 SER A CA 1
ATOM 941 C C . SER A 1 117 ? 15.462 -12.881 -8.790 1.00 55.19 117 SER A C 1
ATOM 943 O O . SER A 1 117 ? 15.888 -13.294 -9.896 1.00 55.19 117 SER A O 1
#

Foldseek 3Di:
DQQDKAWPDKDWPDQEAADPPFKDKIKIKTKIQHLDKDKKFKWKWDPPPDPDPVGHIDIDGTDIWIWDDDPDSRMTMTMDIDMDTCVVVVDWHKMWMWMDDPHDIDDIDIHTYYHDD